Protein AF-A0A662RE14-F1 (afdb_monomer)

Solvent-accessible surface area (backbone atoms only — not comparable to full-atom values): 8394 Å² total; per-residue (Å²): 130,83,80,73,70,80,87,64,88,60,50,64,97,40,40,57,70,60,56,61,56,49,54,51,44,51,52,52,40,53,51,32,53,50,50,44,54,48,50,54,50,34,44,76,69,63,76,47,55,70,70,59,44,54,54,51,47,53,50,38,51,52,54,38,48,55,43,47,68,58,44,51,61,52,52,52,51,49,50,52,48,49,56,51,45,52,54,50,38,54,50,40,54,51,53,38,51,53,48,50,51,52,49,50,51,53,49,49,39,40,74,71,66,74,44,58,70,70,60,51,57,52,53,49,52,54,45,56,50,52,46,52,50,38,51,52,55,38,51,51,42,53,56,31,44,60,75,48,62,87,66,129

Mean predicted aligned error: 6.51 Å

Secondary structure (DSSP, 8-state):
-----S-S--EETTEETTHHHHHHHHHHHHHHHHHHHHHHHHHHTTSS-HHHHHHHHHHHHHHHHHHHHHHHHHHHHHHHHHHHHHHHHHHHHHHHHHHHHHHHHHHHHHHTT-S-HHHHHHHHHHHHHHHHHHHHHHHHHHHHHHTTTT--

Foldseek 3Di:
DPPPPPPPDPDDLLEGPCLVVLVVLVVQLVVLVVQLVVLVVCVVVVVDDPVVSVVSNVVSVVSNVVSVVVNVVVLVVLVVLLVVLVVLLVVLVVVLVVLVVVLVVLVVCVVVVVDDPVVSVVSNVVSVVSNVVSVVSNVSSVSNNVSSVVRD

pLDDT: mean 89.89, std 14.33, range [31.91, 97.69]

Sequence (152 aa):
MKKVSRVATETFAGKPVFIDEIKELESQRRVQESYLSKVEGSMAKGEIKEEIYNDLKRKYQSELQSVNDRLEPLYNEARALKTTLQREIERFEAERSATSASLEELTDLHSKALMPDADYKNQKRELDAKLRDFEKAIEKRKKTLEYLSFIQ

Nearest PDB structures (foldseek):
  3g6b-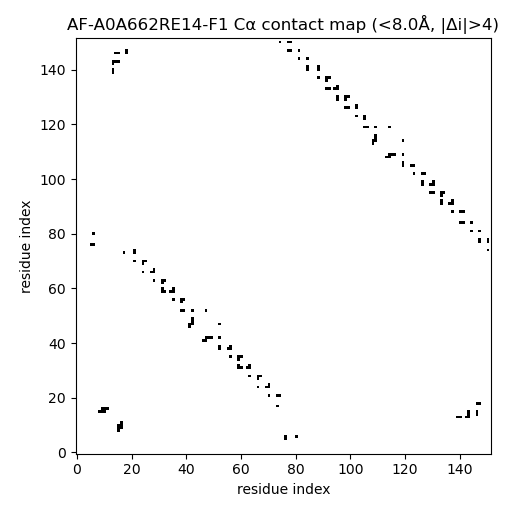assembly1_B  TM=4.715E-01  e=7.204E+00  Thermotoga maritima
  3g67-assembly1_B  TM=3.714E-01  e=5.802E+00  Thermotoga maritima
  3ja6-assembly1_I  TM=2.806E-01  e=8.028E+00  Escherichia coli

Structure (mmCIF, N/CA/C/O backbone):
data_AF-A0A662RE14-F1
#
_entry.id   AF-A0A662RE14-F1
#
loop_
_atom_site.group_PDB
_atom_site.id
_atom_site.type_symbol
_atom_site.label_atom_id
_atom_site.label_alt_id
_atom_site.label_comp_id
_atom_site.label_asym_id
_atom_site.label_entity_id
_atom_site.label_seq_id
_atom_site.pdbx_PDB_ins_code
_atom_site.Cartn_x
_atom_site.Cartn_y
_atom_site.Cartn_z
_atom_site.occupancy
_atom_site.B_iso_or_equiv
_atom_site.auth_seq_id
_atom_site.auth_comp_id
_atom_site.auth_asym_id
_atom_site.auth_atom_id
_atom_site.pdbx_PDB_model_num
ATOM 1 N N . MET A 1 1 ? -26.024 -2.944 -11.983 1.00 36.75 1 MET A N 1
ATOM 2 C CA . MET A 1 1 ? -24.893 -2.015 -11.766 1.00 36.75 1 MET A CA 1
ATOM 3 C C . MET A 1 1 ? -23.731 -2.814 -11.199 1.00 36.75 1 MET A C 1
ATOM 5 O O . MET A 1 1 ? -23.825 -3.281 -10.071 1.00 36.75 1 MET A O 1
ATOM 9 N N . LYS A 1 2 ? -22.685 -3.076 -11.994 1.00 31.91 2 LYS A N 1
ATOM 10 C CA . LYS A 1 2 ? -21.458 -3.700 -11.479 1.00 31.91 2 LYS A CA 1
ATOM 11 C C . LYS A 1 2 ? -20.825 -2.698 -10.513 1.00 31.91 2 LYS A C 1
ATOM 13 O O . LYS A 1 2 ? -20.504 -1.595 -10.942 1.00 31.91 2 LYS A O 1
ATOM 18 N N . LYS A 1 3 ? -20.690 -3.055 -9.230 1.00 32.34 3 LYS A N 1
ATOM 19 C CA . LYS A 1 3 ? -19.816 -2.331 -8.299 1.00 32.34 3 LYS A CA 1
ATOM 20 C C . LYS A 1 3 ? -18.421 -2.383 -8.912 1.00 32.34 3 LYS A C 1
ATOM 22 O O . LYS A 1 3 ? -17.774 -3.425 -8.878 1.00 32.34 3 LYS A O 1
ATOM 27 N N . VAL A 1 4 ? -18.018 -1.295 -9.559 1.00 37.75 4 VAL A N 1
ATOM 28 C CA . VAL A 1 4 ? -16.627 -1.086 -9.938 1.00 37.75 4 VAL A CA 1
ATOM 29 C C . VAL A 1 4 ? -15.880 -1.111 -8.616 1.00 37.75 4 VAL A C 1
ATOM 31 O O . VAL A 1 4 ? -16.152 -0.303 -7.728 1.00 37.75 4 VAL A O 1
ATOM 34 N N . SER A 1 5 ? -15.063 -2.145 -8.433 1.00 39.25 5 SER A N 1
ATOM 35 C CA . SER A 1 5 ? -14.149 -2.227 -7.305 1.00 39.25 5 SER A CA 1
ATOM 36 C C . SER A 1 5 ? -13.395 -0.893 -7.259 1.00 39.25 5 SER A C 1
ATOM 38 O O . SER A 1 5 ? -12.913 -0.424 -8.290 1.00 39.25 5 SER A O 1
ATOM 40 N N . ARG A 1 6 ? -13.336 -0.256 -6.085 1.00 43.94 6 ARG A N 1
ATOM 41 C CA . ARG A 1 6 ? -12.578 0.982 -5.831 1.00 43.94 6 ARG A CA 1
ATOM 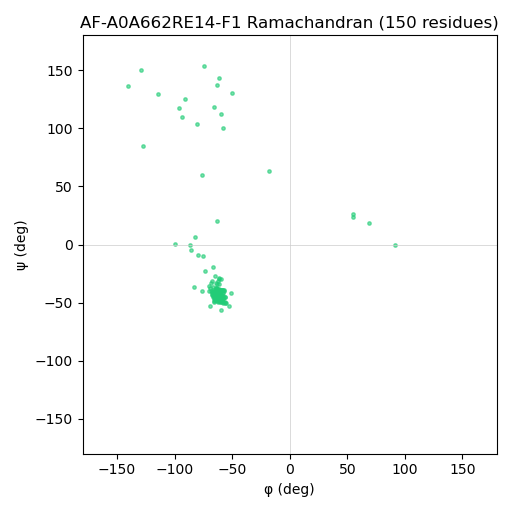42 C C . ARG A 1 6 ? -11.061 0.806 -6.023 1.00 43.94 6 ARG A C 1
ATOM 44 O O . ARG A 1 6 ? -10.284 1.625 -5.561 1.00 43.94 6 ARG A O 1
ATOM 51 N N . VAL A 1 7 ? -10.602 -0.207 -6.759 1.00 45.31 7 VAL A N 1
ATOM 52 C CA . VAL A 1 7 ? -9.222 -0.306 -7.243 1.00 45.31 7 VAL A CA 1
ATOM 53 C C . VAL A 1 7 ? -9.051 0.659 -8.426 1.00 45.31 7 VAL A C 1
ATOM 55 O O . VAL A 1 7 ? -8.762 0.287 -9.557 1.00 45.31 7 VAL A O 1
ATOM 58 N N . ALA A 1 8 ? -9.286 1.937 -8.147 1.00 43.44 8 ALA A N 1
ATOM 59 C CA . ALA A 1 8 ? -8.869 3.078 -8.933 1.00 43.44 8 ALA A CA 1
ATOM 60 C C . ALA A 1 8 ? -8.150 4.001 -7.948 1.00 43.44 8 ALA A C 1
ATOM 62 O O . ALA A 1 8 ? -8.741 4.861 -7.310 1.00 43.44 8 ALA A O 1
ATOM 63 N N . THR A 1 9 ? -6.869 3.679 -7.781 1.00 53.09 9 THR A N 1
ATOM 64 C CA . THR A 1 9 ? -5.718 4.436 -7.269 1.00 53.09 9 THR A CA 1
ATOM 65 C C . THR A 1 9 ? -5.841 5.968 -7.225 1.00 53.09 9 THR A C 1
ATOM 67 O O . THR A 1 9 ? -5.052 6.679 -7.849 1.00 53.09 9 THR A O 1
ATOM 70 N N . GLU A 1 10 ? -6.767 6.520 -6.451 1.00 54.44 10 GLU A N 1
ATOM 71 C CA . GLU A 1 10 ? -6.693 7.918 -6.045 1.00 54.44 10 GLU A CA 1
ATOM 72 C C . GLU A 1 10 ? -5.707 8.003 -4.878 1.00 54.44 10 GLU A C 1
ATOM 74 O O . GLU A 1 10 ? -5.961 7.572 -3.753 1.00 54.44 10 GLU A O 1
ATOM 79 N N . THR A 1 11 ? -4.506 8.486 -5.192 1.00 60.59 11 THR A N 1
ATOM 80 C CA . THR A 1 11 ? -3.481 8.807 -4.200 1.00 60.59 11 THR A CA 1
ATOM 81 C C . THR A 1 11 ? -3.249 10.309 -4.229 1.00 60.59 11 THR A C 1
ATOM 83 O O . THR A 1 11 ? -2.998 10.875 -5.294 1.00 60.59 11 THR A O 1
ATOM 86 N N . PHE A 1 12 ? -3.292 10.966 -3.072 1.00 63.66 12 PHE A N 1
ATOM 87 C CA . PHE A 1 12 ? -2.847 12.353 -2.949 1.00 63.66 12 PHE A CA 1
ATOM 88 C C . PHE A 1 12 ? -1.401 12.348 -2.454 1.00 63.66 12 PHE A C 1
ATOM 90 O O . PHE A 1 12 ? -1.106 11.811 -1.388 1.00 63.66 12 PHE A O 1
ATOM 97 N N . ALA A 1 13 ? -0.472 12.867 -3.262 1.00 70.12 13 ALA A N 1
ATOM 98 C CA . ALA A 1 13 ? 0.970 12.841 -2.978 1.00 70.12 13 ALA A CA 1
ATOM 99 C C . ALA A 1 13 ? 1.569 11.435 -2.696 1.00 70.12 13 ALA A C 1
ATOM 101 O O . ALA A 1 13 ? 2.621 11.321 -2.059 1.00 70.12 13 ALA A O 1
ATOM 102 N N . GLY A 1 14 ? 0.924 10.369 -3.192 1.00 75.25 14 GLY A N 1
ATOM 103 C CA . GLY A 1 14 ? 1.316 8.971 -2.953 1.00 75.25 14 GLY A CA 1
ATOM 104 C C . GLY A 1 14 ? 0.649 8.316 -1.739 1.00 75.25 14 GLY A C 1
ATOM 105 O O . GLY A 1 14 ? 0.881 7.144 -1.485 1.00 75.25 14 GLY A O 1
ATOM 106 N N . LYS A 1 15 ? -0.208 9.030 -1.003 1.00 84.88 15 LYS A N 1
ATOM 107 C CA . LYS A 1 15 ? -0.992 8.469 0.100 1.00 84.88 15 LYS A CA 1
ATOM 108 C C . LYS A 1 15 ? -2.349 7.959 -0.405 1.00 84.88 15 LYS A C 1
ATOM 110 O O . LYS A 1 15 ? -3.076 8.756 -1.003 1.00 84.88 15 LYS A O 1
ATOM 115 N N . PRO A 1 16 ? -2.722 6.688 -0.164 1.00 87.25 16 PRO A N 1
ATOM 116 C CA . PRO A 1 16 ? -4.067 6.198 -0.470 1.00 87.25 16 PRO A CA 1
ATOM 117 C C . PRO A 1 16 ? -5.141 6.925 0.355 1.00 87.25 16 PRO A C 1
ATOM 119 O O . PRO A 1 16 ? -4.964 7.148 1.554 1.00 87.25 16 PRO A O 1
ATOM 122 N N . VAL A 1 17 ? -6.262 7.283 -0.278 1.00 85.25 17 VAL A N 1
ATOM 123 C CA . VAL A 1 17 ? -7.336 8.099 0.333 1.00 85.25 17 VAL A CA 1
ATOM 124 C C . VAL A 1 17 ? -7.966 7.482 1.586 1.00 85.25 17 VAL A C 1
ATOM 126 O O . VAL A 1 17 ? -8.366 8.206 2.491 1.00 85.25 17 VAL A O 1
ATOM 129 N N . PHE A 1 18 ? -8.003 6.154 1.684 1.00 86.88 18 PHE A N 1
ATOM 130 C CA . PHE A 1 18 ? -8.606 5.442 2.812 1.00 86.88 18 PHE A CA 1
ATOM 131 C C . PHE A 1 18 ? -7.712 5.373 4.062 1.00 86.88 18 PHE A C 1
ATOM 133 O O . PHE A 1 18 ? -8.171 4.941 5.115 1.00 86.88 18 PHE A O 1
ATOM 140 N N . ILE A 1 19 ? -6.436 5.777 3.989 1.00 89.88 19 ILE A N 1
ATOM 141 C CA . ILE A 1 19 ? -5.503 5.637 5.123 1.00 89.88 19 ILE A CA 1
ATOM 142 C C . ILE A 1 19 ? -5.952 6.447 6.340 1.00 89.88 19 ILE A C 1
ATOM 144 O O . ILE A 1 19 ? -5.822 5.974 7.467 1.00 89.88 19 ILE A O 1
ATOM 148 N N . ASP A 1 20 ? -6.467 7.658 6.129 1.00 89.56 20 ASP A N 1
ATOM 149 C CA . ASP A 1 20 ? -6.954 8.482 7.241 1.00 89.56 20 ASP A CA 1
ATOM 150 C C . ASP A 1 20 ? -8.229 7.910 7.850 1.00 89.56 20 ASP A C 1
ATOM 152 O O . ASP A 1 20 ? -8.377 7.923 9.070 1.00 89.56 20 ASP A O 1
ATOM 156 N N . GLU A 1 21 ? -9.101 7.330 7.023 1.00 92.94 21 GLU A N 1
ATOM 157 C CA . GLU A 1 21 ? -10.297 6.643 7.506 1.00 92.94 21 GLU A CA 1
ATOM 158 C C . GLU A 1 21 ? -9.930 5.425 8.364 1.00 92.94 21 GLU A C 1
ATOM 160 O O . GLU A 1 21 ? -10.478 5.266 9.453 1.00 92.94 21 GLU A O 1
ATOM 165 N N . ILE A 1 22 ? -8.953 4.612 7.939 1.00 93.62 22 ILE A N 1
ATOM 166 C CA . ILE A 1 22 ? -8.462 3.487 8.749 1.00 93.62 22 ILE A CA 1
ATOM 167 C C . ILE A 1 22 ? -7.919 3.985 10.094 1.00 93.62 22 ILE A C 1
ATOM 169 O O . ILE A 1 22 ? -8.276 3.436 11.133 1.00 93.62 22 ILE A O 1
ATOM 173 N N . LYS A 1 23 ? -7.091 5.038 10.103 1.00 92.19 23 LYS A N 1
ATOM 174 C CA . LYS A 1 23 ? -6.514 5.587 11.345 1.00 92.19 23 LYS A CA 1
ATOM 175 C C . LYS A 1 23 ? -7.578 6.091 12.314 1.00 92.19 23 LYS A C 1
ATOM 177 O O . LYS A 1 23 ? -7.471 5.850 13.518 1.00 92.19 23 LYS A O 1
ATOM 182 N N . GLU A 1 24 ? -8.584 6.785 11.796 1.00 95.19 24 GLU A N 1
ATOM 183 C CA . GLU A 1 24 ? -9.700 7.288 12.592 1.00 95.19 24 GLU A CA 1
ATOM 184 C C . GLU A 1 24 ? -10.517 6.131 13.178 1.00 95.19 24 GLU A C 1
ATOM 186 O O . GLU A 1 24 ? -10.759 6.081 14.384 1.00 95.19 24 GLU A O 1
ATOM 191 N N . LEU A 1 25 ? -10.864 5.140 12.357 1.00 96.06 25 LEU A N 1
ATOM 192 C CA . LEU A 1 25 ? -11.602 3.964 12.810 1.00 96.06 25 LEU A CA 1
ATOM 193 C C . LEU A 1 25 ? -10.809 3.118 13.814 1.00 96.06 25 LEU A C 1
ATOM 195 O O . LEU A 1 25 ? -11.383 2.642 14.788 1.00 96.06 25 LEU A O 1
ATOM 199 N N . GLU A 1 26 ? -9.493 2.967 13.653 1.00 95.00 26 GLU A N 1
ATOM 200 C CA . GLU A 1 26 ? -8.640 2.317 14.656 1.00 95.00 26 GLU A CA 1
ATOM 201 C C . GLU A 1 26 ? -8.605 3.089 15.981 1.00 95.00 26 GLU A C 1
ATOM 203 O O . GLU A 1 26 ? -8.567 2.482 17.053 1.00 95.00 26 GLU A O 1
ATOM 208 N N . SER A 1 27 ? -8.616 4.425 15.928 1.00 95.56 27 SER A N 1
ATOM 209 C CA . SER A 1 27 ? -8.730 5.266 17.123 1.00 95.56 27 SER A CA 1
ATOM 210 C C . SER A 1 27 ? -10.054 5.007 17.843 1.00 95.56 27 SER A C 1
ATOM 212 O O . SER A 1 27 ? -10.061 4.713 19.039 1.00 95.56 27 SER A O 1
ATOM 214 N N . GLN A 1 28 ? -11.162 5.010 17.098 1.00 95.69 28 GLN A N 1
ATOM 215 C CA . GLN A 1 28 ? -12.489 4.695 17.626 1.00 95.69 28 GLN A CA 1
ATOM 216 C C . GLN A 1 28 ? -12.540 3.277 18.206 1.00 95.69 28 GLN A C 1
ATOM 218 O O . GLN A 1 28 ? -13.043 3.094 19.313 1.00 95.69 28 GLN A O 1
ATOM 223 N N . ARG A 1 29 ? -11.951 2.286 17.521 1.00 96.44 29 ARG A N 1
ATOM 224 C CA . ARG A 1 29 ? -11.863 0.898 17.997 1.00 96.44 29 ARG A CA 1
ATOM 225 C C . ARG A 1 29 ? -11.182 0.818 19.363 1.00 96.44 29 ARG A C 1
ATOM 227 O O . ARG A 1 29 ? -11.754 0.254 20.290 1.00 96.44 29 ARG A O 1
ATOM 234 N N . ARG A 1 30 ? -10.014 1.457 19.516 1.00 96.31 30 ARG A N 1
ATOM 235 C CA . ARG A 1 30 ? -9.264 1.504 20.787 1.00 96.31 30 ARG A CA 1
ATOM 236 C C . ARG A 1 30 ? -10.060 2.154 21.917 1.00 96.31 30 ARG A C 1
ATOM 238 O O . ARG A 1 30 ? -9.995 1.705 23.061 1.00 96.31 30 ARG A O 1
ATOM 245 N N . VAL A 1 31 ? -10.813 3.212 21.615 1.00 95.81 31 VAL A N 1
ATOM 246 C CA . VAL A 1 31 ? -11.691 3.864 22.598 1.00 95.81 31 VAL A CA 1
ATOM 247 C C . VAL A 1 31 ? -12.793 2.905 23.056 1.00 95.81 31 VAL A C 1
ATOM 249 O O . VAL A 1 31 ? -13.007 2.765 24.260 1.00 95.81 31 VAL A O 1
ATOM 252 N N . GLN A 1 32 ? -13.436 2.193 22.127 1.00 94.00 32 GLN A N 1
ATOM 253 C CA . GLN A 1 32 ? -14.492 1.228 22.451 1.00 94.00 32 GLN A CA 1
ATOM 254 C C . GLN A 1 32 ? -13.971 0.020 23.240 1.00 94.00 32 GLN A C 1
ATOM 256 O O . GLN A 1 32 ? -14.574 -0.375 24.238 1.00 94.00 32 GLN A O 1
ATOM 261 N N . GLU A 1 33 ? -12.807 -0.515 22.867 1.00 95.81 33 GLU A N 1
ATOM 262 C CA . GLU A 1 33 ? -12.100 -1.554 23.631 1.00 95.81 33 GLU A CA 1
ATOM 263 C C . GLU A 1 33 ? -11.797 -1.082 25.066 1.00 95.81 33 GLU A C 1
ATOM 265 O O . GLU A 1 33 ? -12.016 -1.816 26.033 1.00 95.81 33 GLU A O 1
ATOM 270 N N . SER A 1 34 ? -11.364 0.175 25.232 1.00 97.19 34 SER A N 1
ATOM 271 C CA . SER A 1 34 ? -11.125 0.766 26.554 1.00 97.19 34 SER A CA 1
ATOM 272 C C . SER A 1 34 ? -12.406 0.882 27.384 1.00 97.19 34 SER A C 1
ATOM 274 O O . SER A 1 34 ? -12.382 0.597 28.583 1.00 97.19 34 SER A O 1
ATOM 276 N N . TYR A 1 35 ? -13.529 1.282 26.780 1.00 95.81 35 TYR A N 1
ATOM 277 C CA . TYR A 1 35 ? -14.810 1.351 27.485 1.00 95.81 35 TYR A CA 1
ATOM 278 C C . TYR A 1 35 ? -15.316 -0.023 27.912 1.00 95.81 35 TYR A C 1
ATOM 280 O O . TYR A 1 35 ? -15.740 -0.163 29.060 1.00 95.81 35 TYR A O 1
ATOM 288 N N . LEU A 1 36 ? -15.201 -1.041 27.056 1.00 95.88 36 LEU A N 1
ATOM 289 C CA . LEU A 1 36 ? -15.527 -2.421 27.422 1.00 95.88 36 LEU A CA 1
ATOM 290 C C . LEU A 1 36 ? -14.703 -2.894 28.618 1.00 95.88 36 LEU A C 1
ATOM 292 O O . LEU A 1 36 ? -15.272 -3.343 29.611 1.00 95.88 36 LEU A O 1
ATOM 296 N N . SER A 1 37 ? -13.384 -2.692 28.572 1.00 96.81 37 SER A N 1
ATOM 297 C CA . SER A 1 37 ? -12.489 -3.065 29.670 1.00 96.81 37 SER A CA 1
ATOM 298 C C . SER A 1 37 ? -12.841 -2.349 30.982 1.00 96.81 37 SER A C 1
ATOM 300 O O . SER A 1 37 ? -12.835 -2.965 32.049 1.00 96.81 37 SER A O 1
ATOM 302 N N . LYS A 1 38 ? -13.214 -1.062 30.927 1.00 96.75 38 LYS A N 1
ATOM 303 C CA . LYS A 1 38 ? -13.664 -0.311 32.113 1.00 96.75 38 LYS A CA 1
ATOM 304 C C . LYS A 1 38 ? -14.972 -0.856 32.680 1.00 96.75 38 LYS A C 1
ATOM 306 O O . LYS A 1 38 ? -15.073 -1.008 33.892 1.00 96.75 38 LYS A O 1
ATOM 311 N N . VAL A 1 39 ? -15.949 -1.170 31.829 1.00 96.44 39 VAL A N 1
ATOM 312 C CA . VAL A 1 39 ? -17.238 -1.744 32.253 1.00 96.44 39 VAL A CA 1
ATOM 313 C C . VAL A 1 39 ? -17.046 -3.112 32.903 1.00 96.44 39 VAL A C 1
ATOM 315 O O . VAL A 1 39 ? -17.619 -3.377 33.958 1.00 96.44 39 VAL A O 1
ATOM 318 N N . GLU A 1 40 ? -16.199 -3.960 32.321 1.00 95.25 40 GLU A N 1
ATOM 319 C C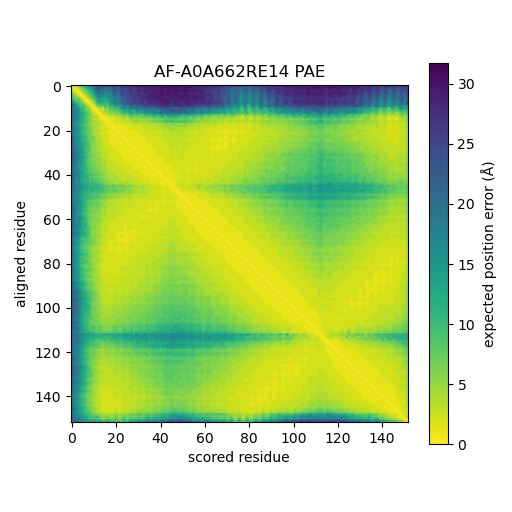A . GLU A 1 40 ? -15.825 -5.255 32.900 1.00 95.25 40 GLU A CA 1
ATOM 320 C C . GLU A 1 40 ? -15.116 -5.092 34.246 1.00 95.25 40 GLU A C 1
ATOM 322 O O . GLU A 1 40 ? -15.460 -5.776 35.210 1.00 95.25 40 GLU A O 1
ATOM 327 N N . GLY A 1 41 ? -14.192 -4.133 34.345 1.00 96.81 41 GLY A N 1
ATOM 328 C CA . GLY A 1 41 ? -13.510 -3.799 35.592 1.00 96.81 41 GLY A CA 1
ATOM 329 C C . GLY A 1 41 ? -14.460 -3.304 36.686 1.00 96.81 41 GLY A C 1
ATOM 330 O O . GLY A 1 41 ? -14.363 -3.758 37.824 1.00 96.81 41 GLY A O 1
ATOM 331 N N . SER A 1 42 ? -15.398 -2.411 36.363 1.00 96.12 42 SER A N 1
ATOM 332 C CA . SER A 1 42 ? -16.380 -1.904 37.329 1.00 96.12 42 SER A CA 1
ATOM 333 C C . SER A 1 42 ? -17.356 -2.985 37.793 1.00 96.12 42 SER A C 1
ATOM 335 O O . SER A 1 42 ? -17.689 -3.027 38.977 1.00 96.12 42 SER A O 1
ATOM 337 N N . MET A 1 43 ? -17.769 -3.904 36.913 1.00 96.31 43 MET A N 1
ATOM 338 C CA . MET A 1 43 ? -18.580 -5.061 37.312 1.00 96.31 43 MET A CA 1
ATOM 339 C C . MET A 1 43 ? -17.798 -5.995 38.242 1.00 96.31 43 MET A C 1
ATOM 341 O O . MET A 1 43 ? -18.306 -6.383 39.291 1.00 96.31 43 MET A O 1
ATOM 345 N N . ALA A 1 44 ? -16.538 -6.300 37.914 1.00 95.69 44 ALA A N 1
ATOM 346 C CA . ALA A 1 44 ? -15.680 -7.147 38.745 1.00 95.69 44 ALA A CA 1
ATOM 347 C C . ALA A 1 44 ? -15.436 -6.561 40.149 1.00 95.69 44 ALA A C 1
ATOM 349 O O . ALA A 1 44 ? -15.263 -7.306 41.111 1.00 95.69 44 ALA A O 1
ATOM 350 N N . LYS A 1 45 ? -15.445 -5.229 40.276 1.00 97.25 45 LYS A N 1
ATOM 351 C CA . LYS A 1 45 ? -15.329 -4.513 41.556 1.00 97.25 45 LYS A CA 1
ATOM 352 C C . LYS A 1 45 ? -16.662 -4.314 42.287 1.00 97.25 45 LYS A C 1
ATOM 354 O O . LYS A 1 45 ? -16.658 -3.785 43.394 1.00 97.25 45 LYS A O 1
ATOM 359 N N . GLY A 1 46 ? -17.791 -4.694 41.684 1.00 95.50 46 GLY A N 1
ATOM 360 C CA . GLY A 1 46 ? -19.128 -4.448 42.235 1.00 95.50 46 GLY A CA 1
ATOM 361 C C . GLY A 1 46 ? -19.546 -2.971 42.241 1.00 95.50 46 GLY A C 1
ATOM 362 O O . GLY A 1 46 ? -20.462 -2.600 42.969 1.00 95.50 46 GLY A O 1
ATOM 363 N N . GLU A 1 47 ? -18.887 -2.120 41.448 1.00 96.38 47 GLU A N 1
ATOM 364 C CA . GLU A 1 47 ? -19.184 -0.681 41.341 1.00 96.38 47 GLU A CA 1
ATOM 365 C C . GLU A 1 47 ? -20.479 -0.413 40.557 1.00 96.38 47 GLU A C 1
ATOM 367 O O . GLU A 1 47 ? -21.101 0.638 40.707 1.00 96.38 47 GLU A O 1
ATOM 372 N N . ILE A 1 48 ? -20.890 -1.364 39.714 1.00 95.31 48 ILE A N 1
ATOM 373 C CA . ILE A 1 48 ? -22.108 -1.294 38.905 1.00 95.31 48 ILE A CA 1
ATOM 374 C C . ILE A 1 48 ? -22.946 -2.559 39.079 1.00 95.31 48 ILE A C 1
ATOM 376 O O . ILE A 1 48 ? -22.424 -3.644 39.328 1.00 95.31 48 ILE A O 1
ATOM 380 N N . LYS A 1 49 ? -24.266 -2.411 38.935 1.00 96.75 49 LYS A N 1
ATOM 381 C CA . LYS A 1 49 ? -25.209 -3.535 38.951 1.00 96.75 49 LYS A CA 1
ATOM 382 C C . LYS A 1 49 ? -25.134 -4.328 37.647 1.00 96.75 49 LYS A C 1
ATOM 384 O O . LYS A 1 49 ? -24.850 -3.761 36.593 1.00 96.75 49 LYS A O 1
ATOM 389 N N . GLU A 1 50 ? -25.493 -5.606 37.717 1.00 95.75 50 GLU A N 1
ATOM 390 C CA . GLU A 1 50 ? -25.471 -6.528 36.576 1.00 95.75 50 GLU A CA 1
ATOM 391 C C . GLU A 1 50 ? -26.326 -6.052 35.389 1.00 95.75 50 GLU A C 1
ATOM 393 O O . GLU A 1 50 ? -25.888 -6.137 34.245 1.00 95.75 50 GLU A O 1
ATOM 398 N N . GLU A 1 51 ? -27.510 -5.489 35.639 1.00 95.75 51 GLU A N 1
ATOM 399 C CA . GLU A 1 51 ? -28.372 -4.935 34.581 1.0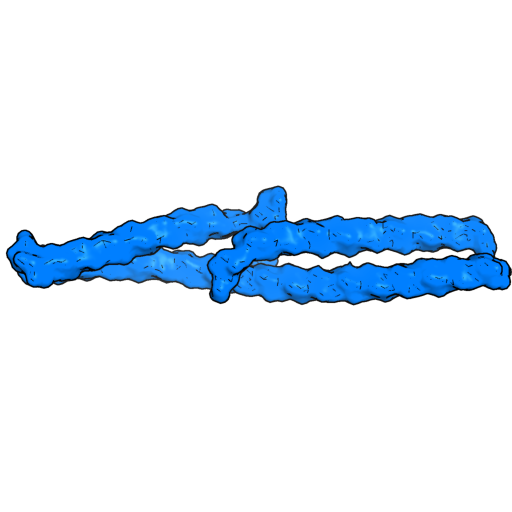0 95.75 51 GLU A CA 1
ATOM 400 C C . GLU A 1 51 ? -27.667 -3.810 33.807 1.00 95.75 51 GLU A C 1
ATOM 402 O O . GLU A 1 51 ? -27.583 -3.848 32.581 1.00 95.75 51 GLU A O 1
ATOM 407 N N . ILE A 1 52 ? -27.062 -2.859 34.531 1.00 95.50 52 ILE A N 1
ATOM 408 C CA . ILE A 1 52 ? -26.313 -1.736 33.947 1.00 95.50 52 ILE A CA 1
ATOM 409 C C . ILE A 1 52 ? -25.086 -2.252 33.187 1.00 95.50 52 ILE A C 1
ATOM 411 O O . ILE A 1 52 ? -24.785 -1.775 32.092 1.00 95.50 52 ILE A O 1
ATOM 415 N N . TYR A 1 53 ? -24.381 -3.236 33.751 1.00 96.56 53 TYR A N 1
ATOM 416 C CA . TYR A 1 53 ? -23.260 -3.897 33.089 1.00 96.56 53 TYR A CA 1
ATOM 417 C C . TYR A 1 53 ? -23.682 -4.515 31.753 1.00 96.56 53 TYR A C 1
ATOM 419 O O . TYR A 1 53 ? -23.038 -4.258 30.736 1.00 96.56 53 TYR A O 1
ATOM 427 N N . ASN A 1 54 ? -24.767 -5.291 31.738 1.00 97.00 54 ASN A N 1
ATOM 428 C CA . ASN A 1 54 ? -25.243 -5.983 30.545 1.00 97.00 54 ASN A CA 1
ATOM 429 C C . ASN A 1 54 ? -25.654 -5.004 29.437 1.00 97.00 54 ASN A C 1
ATOM 431 O O . ASN A 1 54 ? -25.306 -5.224 28.272 1.00 97.00 54 ASN A O 1
ATOM 435 N N . ASP A 1 55 ? -26.322 -3.906 29.792 1.00 97.31 55 ASP A N 1
ATOM 436 C CA . ASP A 1 55 ? -26.715 -2.863 28.840 1.00 97.31 55 ASP A CA 1
ATOM 437 C C . ASP A 1 55 ? -25.499 -2.138 28.248 1.00 97.31 55 ASP A C 1
ATOM 439 O O . ASP A 1 55 ? -25.374 -2.015 27.024 1.00 97.31 55 ASP A O 1
ATOM 443 N N . LEU A 1 56 ? -24.558 -1.702 29.095 1.00 96.62 56 LEU A N 1
ATOM 444 C CA . LEU A 1 56 ? -23.338 -1.021 28.649 1.00 96.62 56 LEU A CA 1
ATOM 445 C C . LEU A 1 56 ? -22.447 -1.939 27.813 1.00 96.62 56 LEU A C 1
ATOM 447 O O . LEU A 1 56 ? -21.945 -1.527 26.766 1.00 96.62 56 LEU A O 1
ATOM 451 N N . LYS A 1 57 ? -22.282 -3.195 28.237 1.00 96.81 57 LYS A N 1
ATOM 452 C CA . LYS A 1 57 ? -21.519 -4.198 27.496 1.00 96.81 57 LYS A CA 1
ATOM 453 C C . LYS A 1 57 ? -22.116 -4.410 26.112 1.00 96.81 57 LYS A C 1
ATOM 455 O O . LYS A 1 57 ? -21.385 -4.335 25.130 1.00 96.81 57 LYS A O 1
ATOM 460 N N . ARG A 1 58 ? -23.435 -4.609 26.015 1.00 97.06 58 ARG A N 1
ATOM 461 C CA . ARG A 1 58 ? -24.120 -4.789 24.728 1.00 97.06 58 ARG A CA 1
ATOM 462 C C . ARG A 1 58 ? -23.927 -3.577 23.820 1.00 97.06 58 ARG A C 1
ATOM 464 O O . ARG A 1 58 ? -23.634 -3.750 22.638 1.00 97.06 58 ARG A O 1
ATOM 471 N N . LYS A 1 59 ? -24.059 -2.364 24.365 1.00 96.25 59 LYS A N 1
ATOM 472 C CA . LYS A 1 59 ? -23.854 -1.121 23.616 1.00 96.25 59 LYS A CA 1
ATOM 473 C C . LYS A 1 59 ? -22.437 -1.035 23.050 1.00 96.25 59 LYS A C 1
ATOM 475 O O . LYS A 1 59 ? -22.283 -0.928 21.836 1.00 96.25 59 LYS A O 1
ATOM 480 N N . TYR A 1 60 ? -21.412 -1.132 23.896 1.00 95.75 60 TYR A N 1
ATOM 481 C CA . TYR A 1 60 ? -20.027 -0.992 23.443 1.00 95.75 60 TYR A CA 1
ATOM 482 C C . TYR A 1 60 ? -19.583 -2.153 22.543 1.00 95.75 60 TYR A C 1
ATOM 484 O O . TYR A 1 60 ? -18.828 -1.932 21.602 1.00 95.75 60 TYR A O 1
ATOM 492 N N . GLN A 1 61 ? -20.100 -3.372 22.745 1.00 96.50 61 GLN A N 1
ATOM 493 C CA . GLN A 1 61 ? -19.883 -4.486 21.813 1.00 96.50 61 GLN A CA 1
ATOM 494 C C . GLN A 1 61 ? -20.508 -4.212 20.441 1.00 96.50 61 GLN A C 1
ATOM 496 O O . GLN A 1 61 ? -19.873 -4.468 19.422 1.00 96.50 61 GLN A O 1
ATOM 501 N N . SER A 1 62 ? -21.725 -3.662 20.397 1.00 97.38 62 SER A N 1
ATOM 502 C CA . SER A 1 62 ? -22.381 -3.298 19.137 1.00 97.38 62 SER A CA 1
ATOM 503 C C . SER A 1 62 ? -21.650 -2.166 18.411 1.00 97.38 62 SER A C 1
ATOM 505 O O . SER A 1 62 ? -21.525 -2.203 17.188 1.00 97.38 62 SER A O 1
ATOM 507 N N . GLU A 1 63 ? -21.170 -1.157 19.141 1.00 96.25 63 GLU A N 1
ATOM 508 C CA . GLU A 1 63 ? -20.381 -0.058 18.574 1.00 96.25 63 GLU A CA 1
ATOM 509 C C . GLU A 1 63 ? -19.027 -0.562 18.055 1.00 96.25 63 GLU A C 1
ATOM 511 O O . GLU A 1 63 ? -18.639 -0.228 16.935 1.00 96.25 63 GLU A O 1
ATOM 516 N N . LEU A 1 64 ? -18.350 -1.431 18.813 1.00 96.56 64 LEU A N 1
ATOM 517 C CA . LEU A 1 64 ? -17.107 -2.074 18.394 1.00 96.56 64 LEU A CA 1
ATOM 518 C C . LEU A 1 64 ? -17.303 -2.922 17.131 1.00 96.56 64 LEU A C 1
ATOM 520 O O . LEU A 1 64 ? -16.496 -2.833 16.207 1.00 96.56 64 LEU A O 1
ATOM 524 N N . GLN A 1 65 ? -18.388 -3.699 17.059 1.00 96.94 65 GLN A N 1
ATOM 525 C CA . GLN A 1 65 ? -18.709 -4.490 15.871 1.00 96.94 65 GLN A CA 1
ATOM 526 C C . GLN A 1 65 ? -18.929 -3.595 14.649 1.00 96.94 65 GLN A C 1
ATOM 528 O O . GLN A 1 65 ? -18.355 -3.854 13.599 1.00 96.94 65 GLN A O 1
ATOM 533 N N . SER A 1 66 ? -19.676 -2.498 14.800 1.00 97.38 66 SER A N 1
ATOM 534 C CA . SER A 1 66 ? -19.895 -1.525 13.722 1.00 97.38 66 SER A CA 1
ATOM 535 C C . SER A 1 66 ? -18.586 -0.906 13.211 1.00 97.38 66 SER A C 1
ATOM 537 O O . SER A 1 66 ? -18.391 -0.752 12.004 1.00 97.38 66 SER A O 1
ATOM 539 N N . VAL A 1 67 ? -17.647 -0.588 14.110 1.00 97.31 67 VAL A N 1
ATOM 540 C CA . VAL A 1 67 ? -16.309 -0.107 13.725 1.00 97.31 67 VAL A CA 1
ATOM 541 C C . VAL A 1 67 ? -15.527 -1.193 12.981 1.00 97.31 67 VAL A C 1
ATOM 543 O O . VAL A 1 67 ? -14.932 -0.908 11.941 1.00 97.31 67 VAL A O 1
ATOM 546 N N . ASN A 1 68 ? -15.559 -2.439 13.459 1.00 96.31 68 ASN A N 1
ATOM 547 C CA . ASN A 1 68 ? -14.876 -3.563 12.815 1.00 96.31 68 ASN A CA 1
ATOM 548 C C . ASN A 1 68 ? -15.439 -3.868 11.420 1.00 96.31 68 ASN A C 1
ATOM 550 O O . ASN A 1 68 ? -14.665 -4.043 10.481 1.00 96.31 68 ASN A O 1
ATOM 554 N N . ASP A 1 69 ? -16.762 -3.835 11.255 1.00 97.12 69 ASP A N 1
ATOM 555 C CA . ASP A 1 69 ? -17.437 -4.046 9.968 1.00 97.12 69 ASP A CA 1
ATOM 556 C C . ASP A 1 69 ? -17.046 -2.983 8.928 1.00 97.12 69 ASP A C 1
ATOM 558 O O . ASP A 1 69 ? -17.041 -3.249 7.725 1.00 97.12 69 ASP A O 1
ATOM 562 N N . ARG A 1 70 ? -16.695 -1.772 9.382 1.00 96.25 70 ARG A N 1
ATOM 563 C CA . ARG A 1 70 ? -16.179 -0.690 8.529 1.00 96.25 70 ARG A CA 1
ATOM 564 C C . ARG A 1 70 ? -14.681 -0.815 8.253 1.00 96.25 70 ARG A C 1
ATOM 566 O O . ARG A 1 70 ? -14.253 -0.497 7.148 1.00 96.25 70 ARG A O 1
ATOM 573 N N . LEU A 1 71 ? -13.891 -1.273 9.224 1.00 95.06 71 LEU A N 1
ATOM 574 C CA . LEU A 1 71 ? -12.447 -1.483 9.071 1.00 95.06 71 LEU A CA 1
ATOM 575 C C . LEU A 1 71 ? -12.122 -2.627 8.108 1.00 95.06 71 LEU A C 1
ATOM 577 O O . LEU A 1 71 ? -11.229 -2.490 7.274 1.00 95.06 71 LEU A O 1
ATOM 581 N N . GLU A 1 72 ? -12.852 -3.736 8.198 1.00 94.69 72 GLU A N 1
ATOM 582 C CA . GLU A 1 72 ? -12.597 -4.952 7.423 1.00 94.69 72 GLU A CA 1
ATOM 583 C C . GLU A 1 72 ? -12.497 -4.717 5.899 1.00 94.69 72 GLU A C 1
ATOM 585 O O . GLU A 1 72 ? -11.484 -5.091 5.298 1.00 94.69 72 GLU A O 1
ATOM 590 N N . PRO A 1 73 ? -13.466 -4.063 5.223 1.00 93.31 73 PRO A N 1
ATOM 591 C CA . PRO A 1 73 ? -13.348 -3.795 3.791 1.00 93.31 73 PRO A CA 1
ATOM 592 C C . PRO A 1 73 ? -12.163 -2.880 3.450 1.00 93.31 73 PRO A C 1
ATOM 594 O O . PRO A 1 73 ? -11.537 -3.085 2.411 1.00 93.31 73 PRO A O 1
ATOM 597 N N . LEU A 1 74 ? -11.817 -1.919 4.315 1.00 92.62 74 LEU A N 1
ATOM 598 C CA . LEU A 1 74 ? -10.688 -1.009 4.093 1.00 92.62 74 LEU A CA 1
ATOM 599 C C . LEU A 1 74 ? -9.344 -1.732 4.223 1.00 92.62 74 LEU A C 1
ATOM 601 O O . LEU A 1 74 ? -8.449 -1.517 3.407 1.00 92.62 74 LEU A O 1
ATOM 605 N N . TYR A 1 75 ? -9.199 -2.638 5.194 1.00 93.50 75 TYR A N 1
ATOM 606 C CA . TYR A 1 75 ? -8.010 -3.486 5.288 1.00 93.50 75 TYR A CA 1
ATOM 607 C C . TYR A 1 75 ? -7.882 -4.418 4.084 1.00 93.50 75 TYR A C 1
ATOM 609 O O . TYR A 1 75 ? -6.781 -4.596 3.564 1.00 93.50 75 TYR A O 1
ATOM 617 N N . ASN A 1 76 ? -8.990 -4.977 3.597 1.00 91.25 76 ASN A N 1
ATOM 618 C CA . ASN A 1 76 ? -8.975 -5.813 2.399 1.00 91.25 76 ASN A CA 1
ATOM 619 C C . ASN A 1 76 ? -8.576 -5.019 1.147 1.00 91.25 76 ASN A C 1
ATOM 621 O O . ASN A 1 76 ? -7.749 -5.488 0.362 1.00 91.25 76 ASN A O 1
ATOM 625 N N . GLU A 1 77 ? -9.084 -3.795 0.992 1.00 90.00 77 GLU A N 1
ATOM 626 C CA . GLU A 1 77 ? -8.669 -2.877 -0.074 1.00 90.00 77 GLU A CA 1
ATOM 627 C C . GLU A 1 77 ? -7.174 -2.545 0.021 1.00 90.00 77 GLU A C 1
ATOM 629 O O . GLU A 1 77 ? -6.441 -2.616 -0.968 1.00 90.00 77 GLU A O 1
ATOM 634 N N . ALA A 1 78 ? -6.688 -2.274 1.228 1.00 90.88 78 ALA A N 1
ATOM 635 C CA . ALA A 1 78 ? -5.295 -1.952 1.461 1.00 90.88 78 ALA A CA 1
ATOM 636 C C . ALA A 1 78 ? -4.339 -3.127 1.204 1.00 90.88 78 ALA A C 1
ATOM 638 O O . ALA A 1 78 ? -3.281 -2.934 0.600 1.00 90.88 78 ALA A O 1
ATOM 639 N N . ARG A 1 79 ? -4.711 -4.351 1.603 1.00 91.12 79 ARG A N 1
ATOM 640 C CA . ARG A 1 79 ? -3.952 -5.574 1.290 1.00 91.12 79 ARG A CA 1
ATOM 641 C C . ARG A 1 79 ? -3.906 -5.822 -0.215 1.00 91.12 79 ARG A C 1
ATOM 643 O O . ARG A 1 79 ? -2.832 -6.075 -0.755 1.00 91.12 79 ARG A O 1
ATOM 650 N N . ALA A 1 80 ? -5.038 -5.679 -0.906 1.00 90.69 80 ALA A N 1
ATOM 651 C CA . ALA A 1 80 ? -5.097 -5.818 -2.359 1.00 90.69 80 ALA A CA 1
ATOM 652 C C . ALA A 1 80 ? -4.209 -4.781 -3.071 1.00 90.69 80 ALA A C 1
ATOM 654 O O . ALA A 1 80 ? -3.471 -5.120 -4.004 1.00 90.69 80 ALA A O 1
ATOM 655 N N . LEU A 1 81 ? -4.227 -3.529 -2.601 1.00 89.81 81 LEU A N 1
ATOM 656 C CA . LEU A 1 81 ? -3.362 -2.474 -3.120 1.00 89.81 81 LEU A CA 1
ATOM 657 C C . LEU A 1 81 ? -1.882 -2.785 -2.863 1.00 89.81 81 LEU A C 1
ATOM 659 O O . LEU A 1 81 ? -1.077 -2.677 -3.785 1.00 89.81 81 LEU A O 1
ATOM 663 N N . LYS A 1 82 ? -1.522 -3.233 -1.654 1.00 91.06 82 LYS A N 1
ATOM 664 C CA . LYS A 1 82 ? -0.153 -3.634 -1.290 1.00 91.06 82 LYS A CA 1
ATOM 665 C C . LYS A 1 82 ? 0.381 -4.714 -2.234 1.00 91.06 82 LYS A C 1
ATOM 667 O O . LYS A 1 82 ? 1.441 -4.526 -2.825 1.00 91.06 82 LYS A O 1
ATOM 672 N N . THR A 1 83 ? -0.383 -5.785 -2.454 1.00 91.00 83 THR A N 1
ATOM 673 C CA . THR A 1 83 ? -0.010 -6.855 -3.394 1.00 91.00 83 THR A CA 1
ATOM 674 C C . THR A 1 83 ? 0.133 -6.341 -4.826 1.00 91.00 83 THR A C 1
ATOM 676 O O . THR A 1 83 ? 1.062 -6.729 -5.533 1.00 91.00 83 THR A O 1
ATOM 679 N N . THR A 1 84 ? -0.763 -5.456 -5.264 1.00 91.31 84 THR A N 1
ATOM 680 C CA . THR A 1 84 ? -0.702 -4.872 -6.612 1.00 91.31 84 THR A CA 1
ATOM 681 C C . THR A 1 84 ? 0.566 -4.041 -6.792 1.00 91.31 84 THR A C 1
ATOM 683 O O . THR A 1 84 ? 1.301 -4.248 -7.752 1.00 91.31 84 THR A O 1
ATOM 686 N N . LEU A 1 85 ? 0.872 -3.156 -5.841 1.00 91.38 85 LEU A N 1
ATOM 687 C CA . LEU A 1 85 ? 2.060 -2.303 -5.884 1.00 91.38 85 LEU A CA 1
ATOM 688 C C . LEU A 1 85 ? 3.360 -3.113 -5.850 1.00 91.38 85 LEU A C 1
ATOM 690 O O . LEU A 1 85 ? 4.292 -2.773 -6.573 1.00 91.38 85 LEU A O 1
ATOM 694 N N . GLN A 1 86 ? 3.422 -4.186 -5.056 1.00 93.06 86 GLN A N 1
ATOM 695 C CA . GLN A 1 86 ? 4.580 -5.087 -5.023 1.00 93.06 86 GLN A CA 1
ATOM 696 C C . GLN A 1 86 ? 4.829 -5.726 -6.394 1.00 93.06 86 GLN A C 1
ATOM 698 O O . GLN A 1 86 ? 5.932 -5.616 -6.921 1.00 93.06 86 GLN A O 1
ATOM 703 N N . ARG A 1 87 ? 3.786 -6.281 -7.024 1.00 93.69 87 ARG A N 1
ATOM 704 C CA . ARG A 1 87 ? 3.886 -6.860 -8.376 1.00 93.69 87 ARG A CA 1
ATOM 705 C C . ARG A 1 87 ? 4.283 -5.829 -9.428 1.00 93.69 87 ARG A C 1
ATOM 707 O O . ARG A 1 87 ? 5.042 -6.133 -10.341 1.00 93.69 87 ARG A O 1
ATOM 714 N N . GLU A 1 88 ? 3.759 -4.608 -9.332 1.00 92.81 88 GLU A N 1
ATOM 715 C CA . GLU A 1 88 ? 4.139 -3.534 -10.252 1.00 92.81 88 GLU A CA 1
ATOM 716 C C . GLU A 1 88 ? 5.602 -3.122 -10.086 1.00 92.81 88 GLU A C 1
ATOM 718 O O . GLU A 1 88 ? 6.270 -2.887 -11.089 1.00 92.81 88 GLU A O 1
ATOM 723 N N . ILE A 1 89 ? 6.104 -3.044 -8.850 1.00 94.81 89 ILE A N 1
ATOM 724 C CA . ILE A 1 89 ? 7.519 -2.763 -8.581 1.00 94.81 89 ILE A CA 1
ATOM 725 C C . ILE A 1 89 ? 8.396 -3.866 -9.167 1.00 94.81 89 ILE A C 1
ATOM 727 O O . ILE A 1 89 ? 9.312 -3.542 -9.912 1.00 94.81 89 ILE A O 1
ATOM 731 N N . GLU A 1 90 ? 8.085 -5.137 -8.906 1.00 96.12 90 GLU A N 1
ATOM 732 C CA . GLU A 1 90 ? 8.825 -6.277 -9.465 1.00 96.12 90 GLU A CA 1
ATOM 733 C C . GLU A 1 90 ? 8.855 -6.228 -10.998 1.00 96.12 90 GLU A C 1
ATOM 735 O O . GLU A 1 90 ? 9.914 -6.373 -11.611 1.00 96.12 90 GLU A O 1
ATOM 740 N N . ARG A 1 91 ? 7.705 -5.948 -11.629 1.00 96.88 91 ARG A N 1
ATOM 741 C CA . ARG A 1 91 ? 7.617 -5.793 -13.086 1.00 96.88 91 ARG A CA 1
ATOM 742 C C . ARG A 1 91 ? 8.500 -4.650 -13.586 1.00 96.88 91 ARG A C 1
ATOM 744 O O . ARG A 1 91 ? 9.263 -4.851 -14.525 1.00 96.88 91 ARG A O 1
ATOM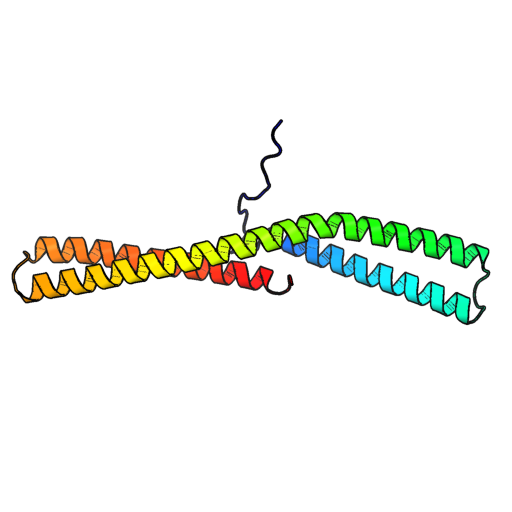 751 N N . PHE A 1 92 ? 8.417 -3.465 -12.982 1.00 95.31 92 PHE A N 1
ATOM 752 C CA . PHE A 1 92 ? 9.228 -2.324 -13.416 1.00 95.31 92 PHE A CA 1
ATOM 753 C C . PHE A 1 92 ? 10.716 -2.518 -13.140 1.00 95.31 92 PHE A C 1
ATOM 755 O O . PHE A 1 92 ? 11.536 -2.054 -13.925 1.00 95.31 92 PHE A O 1
ATOM 762 N N . GLU A 1 93 ? 11.091 -3.207 -12.063 1.00 97.31 93 GLU A N 1
ATOM 763 C CA . GLU A 1 93 ? 12.484 -3.560 -11.793 1.00 97.31 93 GLU A CA 1
ATOM 764 C C . GLU A 1 93 ? 13.020 -4.528 -12.862 1.00 97.31 93 GLU A C 1
ATOM 766 O O . GLU A 1 93 ? 14.130 -4.320 -13.360 1.00 97.31 93 GLU A O 1
ATOM 771 N N . ALA A 1 94 ? 12.215 -5.506 -13.295 1.00 97.69 94 ALA A N 1
ATOM 772 C CA . ALA A 1 94 ? 12.555 -6.395 -14.406 1.00 97.69 94 ALA A CA 1
ATOM 773 C C . ALA A 1 94 ? 12.669 -5.644 -15.747 1.00 97.69 94 ALA A C 1
ATOM 775 O O . ALA A 1 94 ? 13.668 -5.791 -16.453 1.00 97.69 94 ALA A O 1
ATOM 776 N N . GLU A 1 95 ? 11.694 -4.794 -16.083 1.00 97.12 95 GLU A N 1
ATOM 777 C CA . GLU A 1 95 ? 11.708 -3.971 -17.304 1.00 97.12 95 GLU A CA 1
ATOM 778 C C . GLU A 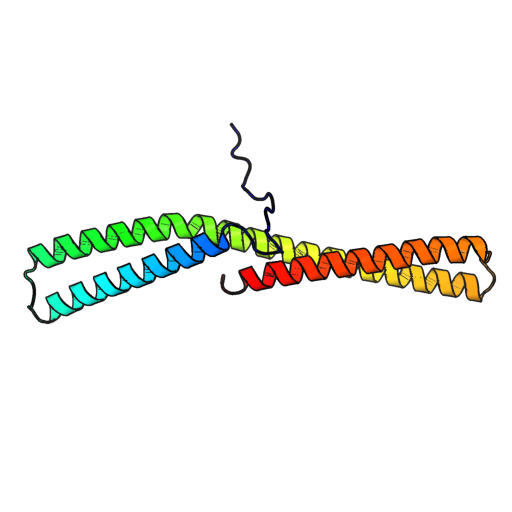1 95 ? 12.899 -3.000 -17.323 1.00 97.12 95 GLU A C 1
ATOM 780 O O . GLU A 1 95 ? 13.564 -2.842 -18.351 1.00 97.12 95 GLU A O 1
ATOM 785 N N . ARG A 1 96 ? 13.228 -2.396 -16.174 1.00 97.44 96 ARG A N 1
ATOM 786 C CA . ARG A 1 96 ? 14.417 -1.553 -16.007 1.00 97.44 96 ARG A CA 1
ATOM 787 C C . ARG A 1 96 ? 15.700 -2.348 -16.238 1.00 97.44 96 ARG A C 1
ATOM 789 O O . ARG A 1 96 ? 16.571 -1.871 -16.957 1.00 97.44 96 ARG A O 1
ATOM 796 N N . SER A 1 97 ? 15.811 -3.552 -15.675 1.00 97.44 97 SER A N 1
ATOM 797 C CA . SER A 1 97 ? 16.979 -4.420 -15.875 1.00 97.44 97 SER A CA 1
ATOM 798 C C . SER A 1 97 ? 17.153 -4.808 -17.345 1.00 97.44 97 SER A C 1
ATOM 800 O O . SER A 1 97 ? 18.259 -4.718 -17.869 1.00 97.44 97 SER A O 1
ATOM 802 N N . ALA A 1 98 ? 16.067 -5.182 -18.028 1.00 97.69 98 ALA A N 1
ATOM 803 C CA . ALA A 1 98 ? 16.097 -5.504 -19.454 1.00 97.69 98 ALA A CA 1
ATOM 804 C C . ALA A 1 98 ? 16.502 -4.287 -20.304 1.00 97.69 98 ALA A C 1
ATOM 806 O O . ALA A 1 98 ? 17.348 -4.397 -21.185 1.00 97.69 98 ALA A O 1
ATOM 807 N N . THR A 1 99 ? 15.963 -3.106 -19.986 1.00 96.94 99 THR A N 1
ATOM 808 C CA . THR A 1 99 ? 16.314 -1.845 -20.662 1.00 96.94 99 THR A CA 1
ATOM 809 C C . THR A 1 99 ? 17.786 -1.481 -20.447 1.00 96.94 99 THR A C 1
ATOM 811 O O . THR A 1 99 ? 18.440 -1.007 -21.373 1.00 96.94 99 THR A O 1
ATOM 814 N N . SER A 1 100 ? 18.324 -1.727 -19.247 1.00 96.69 100 SER A N 1
ATOM 815 C CA . SER A 1 100 ? 19.745 -1.518 -18.943 1.00 96.69 100 SER A CA 1
ATOM 816 C C . SER A 1 100 ? 20.636 -2.450 -19.762 1.00 96.69 100 SER A C 1
ATOM 818 O O . SER A 1 100 ? 21.610 -1.990 -20.347 1.00 96.69 100 SER A O 1
ATOM 820 N N . ALA A 1 101 ? 20.271 -3.731 -19.871 1.00 97.38 101 ALA A N 1
ATOM 821 C CA . ALA A 1 101 ? 20.992 -4.686 -20.711 1.00 97.38 101 ALA A CA 1
ATOM 822 C C . ALA A 1 101 ? 20.971 -4.268 -22.192 1.00 97.38 101 ALA A C 1
ATOM 824 O O . ALA A 1 101 ? 22.010 -4.252 -22.843 1.00 97.38 101 ALA A O 1
ATOM 825 N N . SER A 1 102 ? 19.821 -3.822 -22.712 1.00 96.88 102 SER A N 1
ATOM 826 C CA . SER A 1 102 ? 19.743 -3.286 -24.078 1.00 96.88 102 SER A CA 1
ATOM 827 C C . SER A 1 102 ? 20.610 -2.039 -24.281 1.00 96.88 102 SER A C 1
ATOM 829 O O . SER A 1 102 ? 21.152 -1.840 -25.365 1.00 96.88 102 SER A O 1
ATOM 831 N N . LEU A 1 103 ? 20.763 -1.189 -23.260 1.00 96.31 103 LEU A N 1
ATOM 832 C CA . LEU A 1 103 ? 21.651 -0.025 -23.324 1.00 96.31 103 LEU A CA 1
ATOM 833 C C . LEU A 1 103 ? 23.134 -0.435 -23.350 1.00 96.31 103 LEU A C 1
ATOM 835 O O . LEU A 1 103 ? 23.929 0.182 -24.063 1.00 96.31 103 LEU A O 1
ATOM 839 N N . GLU A 1 104 ? 23.507 -1.472 -22.603 1.00 95.88 104 GLU A N 1
ATOM 840 C CA . GLU A 1 104 ? 24.853 -2.054 -22.639 1.00 95.88 104 GLU A CA 1
ATOM 841 C C . GLU A 1 104 ? 25.156 -2.665 -24.013 1.00 95.88 104 GLU A C 1
ATOM 843 O O . GLU A 1 104 ? 26.180 -2.334 -24.610 1.00 95.88 104 GLU A O 1
ATOM 848 N N . GLU A 1 105 ? 24.237 -3.463 -24.566 1.00 95.88 105 GLU A N 1
ATOM 849 C CA . GLU A 1 105 ? 24.347 -4.025 -25.920 1.00 95.88 105 GLU A CA 1
ATOM 850 C C . GLU A 1 105 ? 24.467 -2.928 -26.986 1.00 95.88 105 GLU A C 1
ATOM 852 O O . GLU A 1 105 ? 25.331 -2.990 -27.860 1.00 95.88 105 GLU A O 1
ATOM 857 N N . LEU A 1 106 ? 23.643 -1.881 -26.889 1.00 95.06 106 LEU A N 1
ATOM 858 C CA . LEU A 1 106 ? 23.703 -0.719 -27.774 1.00 95.06 106 LEU A CA 1
ATOM 859 C C . LEU A 1 106 ? 25.079 -0.032 -27.715 1.00 95.06 106 LEU A C 1
ATOM 861 O O . LEU A 1 106 ? 25.634 0.360 -28.744 1.00 95.06 106 LEU A O 1
ATOM 865 N N . THR A 1 107 ? 25.632 0.108 -26.509 1.00 93.88 107 THR A N 1
ATOM 866 C CA . THR A 1 107 ? 26.956 0.701 -26.284 1.00 93.88 107 THR A CA 1
ATOM 867 C C . THR A 1 107 ? 28.063 -0.177 -26.866 1.00 93.88 107 THR A C 1
ATOM 869 O O . THR A 1 107 ? 28.978 0.343 -27.506 1.00 93.88 107 THR A O 1
ATOM 872 N N . ASP A 1 108 ? 27.965 -1.498 -26.712 1.00 95.75 108 ASP A N 1
ATOM 873 C CA . ASP A 1 108 ? 28.905 -2.461 -27.292 1.00 95.75 108 ASP A CA 1
ATOM 874 C C . ASP A 1 108 ? 28.878 -2.426 -28.830 1.00 95.75 108 ASP A C 1
ATOM 876 O O . ASP A 1 108 ? 29.933 -2.281 -29.455 1.00 95.75 108 ASP A O 1
ATOM 880 N N . LEU A 1 109 ? 27.690 -2.443 -29.449 1.00 94.56 109 LEU A N 1
ATOM 881 C CA . LEU A 1 109 ? 27.527 -2.313 -30.904 1.00 94.56 109 LEU A CA 1
ATOM 882 C C . LEU A 1 109 ? 28.164 -1.028 -31.438 1.00 94.56 109 LEU A C 1
ATOM 884 O O . LEU A 1 109 ? 28.886 -1.055 -32.439 1.00 94.56 109 LEU A O 1
ATOM 888 N N . HIS A 1 110 ? 27.930 0.093 -30.757 1.00 93.00 110 HIS A N 1
ATOM 889 C CA . HIS A 1 110 ? 28.536 1.364 -31.124 1.00 93.00 110 HIS A CA 1
ATOM 890 C C . HIS A 1 110 ? 30.064 1.345 -30.957 1.00 93.00 110 HIS A C 1
ATOM 892 O O . HIS A 1 110 ? 30.779 1.782 -31.857 1.00 93.00 110 HIS A O 1
ATOM 898 N N . SER A 1 111 ? 30.581 0.770 -29.864 1.00 93.88 111 SER A N 1
ATOM 899 C CA . SER A 1 111 ? 32.027 0.660 -29.612 1.00 93.88 111 SER A CA 1
ATOM 900 C C . SER A 1 111 ? 32.761 -0.174 -30.668 1.00 93.88 111 SER A C 1
ATOM 902 O O . SER A 1 111 ? 33.902 0.123 -31.019 1.00 93.88 111 SER A O 1
ATOM 904 N N . LYS A 1 112 ? 32.079 -1.177 -31.234 1.00 96.12 112 LYS A N 1
ATOM 905 C CA . LYS A 1 112 ? 32.567 -2.019 -32.335 1.00 96.12 112 LYS A CA 1
ATOM 906 C C . LYS A 1 112 ? 32.385 -1.372 -33.713 1.00 96.12 112 LYS A C 1
ATOM 908 O O . LYS A 1 112 ? 32.625 -2.032 -34.720 1.00 96.12 112 LYS A O 1
ATOM 913 N N . ALA A 1 113 ? 31.948 -0.110 -33.767 1.00 91.69 113 ALA A N 1
ATOM 914 C CA . ALA A 1 113 ? 31.607 0.618 -34.989 1.00 91.69 113 ALA A CA 1
ATOM 915 C C . ALA A 1 113 ? 30.561 -0.101 -35.868 1.00 91.69 113 ALA A C 1
ATOM 917 O O . ALA A 1 113 ? 30.502 0.111 -37.078 1.00 91.69 113 ALA A O 1
ATOM 918 N N . LEU A 1 114 ? 29.713 -0.941 -35.261 1.00 91.25 114 LEU A N 1
ATOM 919 C CA . LEU A 1 114 ? 28.630 -1.665 -35.938 1.00 91.25 114 LEU A CA 1
ATOM 920 C C . LEU A 1 114 ? 27.334 -0.845 -36.013 1.00 91.25 114 LEU A C 1
ATOM 922 O O . LEU A 1 114 ? 26.332 -1.317 -36.544 1.00 91.25 114 LEU A O 1
ATOM 926 N N . MET A 1 115 ? 27.344 0.377 -35.477 1.00 90.69 115 MET A N 1
ATOM 927 C CA . MET A 1 115 ? 26.211 1.293 -35.484 1.00 90.69 115 MET A CA 1
ATOM 928 C C . MET A 1 115 ? 26.675 2.734 -35.746 1.00 90.69 115 MET A C 1
ATOM 930 O O . MET A 1 115 ? 27.636 3.180 -35.110 1.00 90.69 115 MET A O 1
ATOM 934 N N . PRO A 1 116 ? 25.976 3.492 -36.613 1.00 93.19 116 PRO A N 1
ATOM 935 C CA . PRO A 1 116 ? 26.240 4.914 -36.810 1.00 93.19 116 PRO A CA 1
ATOM 936 C C . PRO A 1 116 ? 26.036 5.751 -35.537 1.00 93.19 116 PRO A C 1
ATOM 938 O O . PRO A 1 116 ? 25.072 5.559 -34.795 1.00 93.19 116 PRO A O 1
ATOM 941 N N . ASP A 1 117 ? 26.884 6.764 -35.334 1.00 92.94 117 ASP A N 1
ATOM 942 C CA . ASP A 1 117 ? 26.818 7.703 -34.200 1.00 92.94 117 ASP A CA 1
ATOM 943 C C . ASP A 1 117 ? 25.441 8.342 -33.985 1.00 92.94 117 ASP A C 1
ATOM 945 O O . ASP A 1 117 ? 25.019 8.556 -32.846 1.00 92.94 117 ASP A O 1
ATOM 949 N N . ALA A 1 118 ? 24.773 8.732 -35.073 1.00 94.06 118 ALA A N 1
ATOM 950 C CA . ALA A 1 118 ? 23.490 9.425 -35.004 1.00 94.06 118 ALA A CA 1
ATOM 951 C C . ALA A 1 118 ? 22.395 8.506 -34.445 1.00 94.06 118 ALA A C 1
ATOM 953 O O . ALA A 1 118 ? 21.663 8.903 -33.537 1.00 94.06 118 ALA A O 1
ATOM 954 N N . ASP A 1 119 ? 22.348 7.265 -34.932 1.00 93.38 119 ASP A N 1
ATOM 955 C CA . ASP A 1 119 ? 21.388 6.253 -34.495 1.00 93.38 119 ASP A CA 1
ATOM 956 C C . ASP A 1 119 ? 21.656 5.845 -33.046 1.00 93.38 119 ASP A C 1
ATOM 958 O O . ASP A 1 119 ? 20.731 5.829 -32.231 1.00 93.38 119 ASP A O 1
ATOM 962 N N . TYR A 1 120 ? 22.930 5.644 -32.690 1.00 95.69 120 TYR A N 1
ATOM 963 C CA . TYR A 1 120 ? 23.347 5.371 -31.316 1.00 95.69 120 TYR A CA 1
ATOM 964 C C . TYR A 1 120 ? 22.894 6.470 -30.349 1.00 95.69 120 TYR A C 1
ATOM 966 O O . TYR A 1 120 ? 22.266 6.189 -29.328 1.00 95.69 120 TYR A O 1
ATOM 974 N N . LYS A 1 121 ? 23.161 7.744 -30.669 1.00 95.94 121 LYS A N 1
ATOM 975 C CA . LYS A 1 121 ? 22.781 8.879 -29.810 1.00 95.94 121 LYS A CA 1
ATOM 976 C C . LYS A 1 121 ? 21.270 8.970 -29.610 1.00 95.94 121 LYS A C 1
ATOM 978 O O . LYS A 1 121 ? 20.837 9.309 -28.508 1.00 95.94 121 LYS A O 1
ATOM 983 N N . ASN A 1 122 ? 20.483 8.685 -30.644 1.00 96.50 122 ASN A N 1
ATOM 984 C CA . ASN A 1 1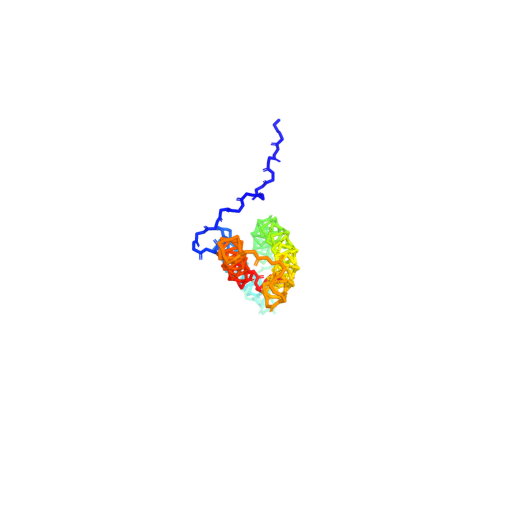22 ? 19.025 8.710 -30.557 1.00 96.50 122 ASN A CA 1
ATOM 985 C C . ASN A 1 122 ? 18.503 7.562 -29.685 1.00 96.50 122 ASN A C 1
ATOM 987 O O . ASN A 1 122 ? 17.827 7.822 -28.690 1.00 96.50 122 ASN A O 1
ATOM 991 N N . GLN A 1 123 ? 18.900 6.321 -29.977 1.00 96.88 123 GLN A N 1
ATOM 992 C CA . GLN A 1 123 ? 18.463 5.151 -29.208 1.00 96.88 123 GLN A CA 1
ATOM 993 C C . GLN A 1 123 ? 18.921 5.222 -27.746 1.00 96.88 123 GLN A C 1
ATOM 995 O O . GLN A 1 123 ? 18.143 4.945 -26.835 1.00 96.88 123 GLN A O 1
ATOM 1000 N N . LYS A 1 124 ? 20.149 5.693 -27.494 1.00 97.06 124 LYS A N 1
ATOM 1001 C CA . LYS A 1 124 ? 20.662 5.900 -26.136 1.00 97.06 124 LYS A CA 1
ATOM 1002 C C . LYS A 1 124 ? 19.796 6.879 -25.348 1.00 97.06 124 LYS A C 1
ATOM 1004 O O . LYS A 1 124 ? 19.467 6.610 -24.198 1.00 97.06 124 LYS A O 1
ATOM 1009 N N . ARG A 1 125 ? 19.409 8.007 -25.954 1.00 97.44 125 ARG A N 1
ATOM 1010 C CA . ARG A 1 125 ? 18.542 9.001 -25.299 1.00 97.44 125 ARG A CA 1
ATOM 1011 C C . ARG A 1 125 ? 17.178 8.417 -24.943 1.00 97.44 125 ARG A C 1
ATOM 1013 O O . ARG A 1 125 ? 16.673 8.707 -23.862 1.00 97.44 125 ARG A O 1
ATOM 1020 N N . GLU A 1 126 ? 16.598 7.607 -25.823 1.00 97.38 126 GLU A N 1
ATOM 1021 C CA . GLU A 1 126 ? 15.315 6.946 -25.569 1.00 97.38 126 GLU A CA 1
ATOM 1022 C C . GLU A 1 126 ? 15.407 5.926 -24.428 1.00 97.38 126 GLU A C 1
ATOM 1024 O O . GLU A 1 126 ? 14.551 5.921 -23.542 1.00 97.38 126 GLU A O 1
ATOM 1029 N N . LEU A 1 127 ? 16.451 5.093 -24.413 1.00 97.25 127 LEU A N 1
ATOM 1030 C CA . LEU A 1 127 ? 16.678 4.117 -23.343 1.00 97.25 127 LEU A CA 1
ATOM 1031 C C . LEU A 1 127 ? 16.970 4.807 -22.003 1.00 97.25 127 LEU A C 1
ATOM 1033 O O . LEU A 1 127 ? 16.356 4.457 -20.997 1.00 97.25 127 LEU A O 1
ATOM 1037 N N . ASP A 1 128 ? 17.817 5.841 -21.992 1.00 97.56 128 ASP A N 1
ATOM 1038 C CA . ASP A 1 128 ? 18.096 6.650 -20.797 1.00 97.56 128 ASP A CA 1
ATOM 1039 C C . ASP A 1 128 ? 16.817 7.307 -20.246 1.00 97.56 128 ASP A C 1
ATOM 1041 O O . ASP A 1 128 ? 16.636 7.397 -19.030 1.00 97.56 128 ASP A O 1
ATOM 1045 N N . ALA A 1 129 ? 15.924 7.785 -21.121 1.00 97.56 129 ALA A N 1
ATOM 1046 C CA . ALA A 1 129 ? 14.642 8.352 -20.710 1.00 97.56 129 ALA A CA 1
ATOM 1047 C C . ALA A 1 129 ? 13.736 7.284 -20.077 1.00 97.56 129 ALA A C 1
ATOM 1049 O O . ALA A 1 129 ? 13.232 7.492 -18.973 1.00 97.56 129 ALA A O 1
ATOM 1050 N N . LYS A 1 130 ? 13.607 6.112 -20.717 1.00 96.81 130 LYS A N 1
ATOM 1051 C CA . LYS A 1 130 ? 12.833 4.979 -20.183 1.00 96.81 130 LYS A CA 1
ATOM 1052 C C . LYS A 1 130 ? 13.338 4.530 -18.812 1.00 96.81 130 LYS A C 1
ATOM 1054 O O . LYS A 1 130 ? 12.530 4.329 -17.910 1.00 96.81 130 LYS A O 1
ATOM 1059 N N . LEU A 1 131 ? 14.656 4.419 -18.626 1.00 97.25 131 LEU A N 1
ATOM 1060 C CA . LEU A 1 131 ? 15.254 4.048 -17.338 1.00 97.25 131 LEU A CA 1
ATOM 1061 C C . LEU A 1 131 ? 14.851 5.021 -16.221 1.00 97.25 131 LEU A C 1
ATOM 1063 O O . LEU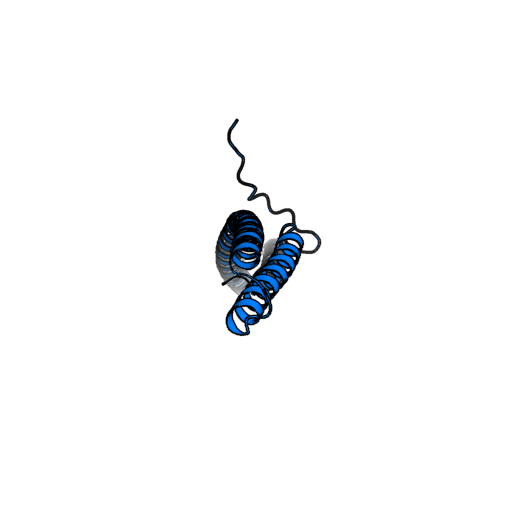 A 1 131 ? 14.399 4.582 -15.163 1.00 97.25 131 LEU A O 1
ATOM 1067 N N . ARG A 1 132 ? 14.928 6.334 -16.475 1.00 97.31 132 ARG A N 1
ATOM 1068 C CA . ARG A 1 132 ? 14.502 7.359 -15.503 1.00 97.31 132 ARG A CA 1
ATOM 1069 C C . ARG A 1 132 ? 13.010 7.284 -15.195 1.00 97.31 132 ARG A C 1
ATOM 1071 O O . ARG A 1 132 ? 12.606 7.519 -14.056 1.00 97.31 132 ARG A O 1
ATOM 1078 N N . ASP A 1 133 ? 12.187 6.991 -16.195 1.00 96.88 133 ASP A N 1
ATOM 1079 C CA . ASP A 1 133 ? 10.744 6.862 -16.003 1.00 96.88 133 ASP A CA 1
ATOM 1080 C C . ASP A 1 133 ? 10.401 5.633 -15.155 1.00 96.88 133 ASP A C 1
ATOM 1082 O O . ASP A 1 133 ? 9.573 5.739 -14.245 1.00 96.88 133 ASP A O 1
ATOM 1086 N N . PHE A 1 134 ? 11.091 4.505 -15.362 1.00 95.94 134 PHE A N 1
ATOM 1087 C CA . PHE A 1 134 ? 10.969 3.336 -14.489 1.00 95.94 134 PHE A CA 1
ATOM 1088 C C . PHE A 1 134 ? 11.393 3.644 -13.053 1.00 95.94 134 PHE A C 1
ATOM 1090 O O . PHE A 1 134 ? 10.672 3.289 -12.122 1.00 95.94 134 PHE A O 1
ATOM 1097 N N . GLU A 1 135 ? 12.508 4.345 -12.847 1.00 95.62 135 GLU A N 1
ATOM 1098 C CA . GLU A 1 135 ? 12.967 4.724 -11.504 1.00 95.62 135 GLU A CA 1
ATOM 1099 C C . GLU A 1 135 ? 11.938 5.576 -10.760 1.00 95.62 135 GLU A C 1
ATOM 1101 O O . GLU A 1 135 ? 11.541 5.230 -9.645 1.00 95.62 135 GLU A O 1
ATOM 1106 N N . LYS A 1 136 ? 11.416 6.626 -11.404 1.00 95.00 136 LYS A N 1
ATOM 1107 C CA . LYS A 1 136 ? 10.350 7.464 -10.831 1.00 95.00 136 LYS A CA 1
ATOM 1108 C C . LYS A 1 136 ? 9.086 6.657 -10.538 1.00 95.00 136 LYS A C 1
ATOM 1110 O O . LYS A 1 136 ? 8.431 6.856 -9.512 1.00 95.00 136 LYS A O 1
ATOM 1115 N N . ALA A 1 137 ? 8.714 5.755 -11.447 1.00 92.25 137 ALA A N 1
ATOM 1116 C CA . ALA A 1 137 ? 7.547 4.897 -11.296 1.00 92.25 137 ALA A CA 1
ATOM 1117 C C . ALA A 1 137 ? 7.687 3.945 -10.098 1.00 92.25 137 ALA A C 1
ATOM 1119 O O . ALA A 1 137 ? 6.715 3.772 -9.355 1.00 92.25 137 ALA A O 1
ATOM 1120 N N . ILE A 1 138 ? 8.872 3.361 -9.902 1.00 94.19 138 ILE A N 1
ATOM 1121 C CA . ILE A 1 138 ? 9.207 2.493 -8.769 1.00 94.19 138 ILE A CA 1
ATOM 1122 C C . ILE A 1 138 ? 9.190 3.297 -7.466 1.00 94.19 138 ILE A C 1
ATOM 1124 O O . ILE A 1 138 ? 8.521 2.897 -6.514 1.00 94.19 138 ILE A O 1
ATOM 1128 N N . GLU A 1 139 ? 9.862 4.449 -7.424 1.00 94.12 139 GLU A N 1
ATOM 1129 C CA . GLU A 1 139 ? 9.944 5.301 -6.232 1.00 94.12 139 GLU A CA 1
ATOM 1130 C C . GLU A 1 139 ? 8.554 5.738 -5.752 1.00 94.12 139 GLU A C 1
ATOM 1132 O O . GLU A 1 139 ? 8.210 5.576 -4.578 1.00 94.12 139 GLU A O 1
ATOM 1137 N N . LYS A 1 140 ? 7.692 6.191 -6.673 1.00 92.06 140 LYS A N 1
ATOM 1138 C CA . LYS A 1 140 ? 6.309 6.575 -6.354 1.00 92.06 140 LYS A CA 1
ATOM 1139 C C . LYS A 1 140 ? 5.526 5.433 -5.692 1.00 92.06 140 LYS A C 1
ATOM 1141 O O . LYS A 1 140 ? 4.738 5.664 -4.770 1.00 92.06 140 LYS A O 1
ATOM 1146 N N . ARG A 1 141 ? 5.728 4.198 -6.152 1.00 91.94 141 ARG A N 1
ATOM 1147 C CA . ARG A 1 141 ? 5.040 3.008 -5.628 1.00 91.94 141 ARG A CA 1
ATOM 1148 C C . ARG A 1 141 ? 5.611 2.563 -4.292 1.00 91.94 141 ARG A C 1
ATOM 1150 O O . ARG A 1 141 ? 4.828 2.258 -3.399 1.00 91.94 141 ARG A O 1
ATOM 1157 N N . LYS A 1 142 ? 6.936 2.616 -4.120 1.00 92.81 142 LYS A N 1
ATOM 1158 C CA . LYS A 1 142 ? 7.604 2.375 -2.830 1.00 92.81 142 LYS A CA 1
ATOM 1159 C C . LYS A 1 142 ? 7.098 3.348 -1.763 1.00 92.81 142 LYS A C 1
ATOM 1161 O O . LYS A 1 142 ? 6.644 2.903 -0.715 1.00 92.81 142 LYS A O 1
ATOM 1166 N N . LYS A 1 143 ? 7.002 4.640 -2.088 1.00 91.31 143 LYS A N 1
ATOM 1167 C CA . LYS A 1 143 ? 6.396 5.646 -1.201 1.00 91.31 143 LYS A CA 1
ATOM 1168 C C . LYS A 1 143 ? 4.936 5.333 -0.852 1.00 91.31 143 LYS A C 1
ATOM 1170 O O . LYS A 1 143 ? 4.506 5.520 0.279 1.00 91.31 143 LYS A O 1
ATOM 1175 N N . THR A 1 144 ? 4.158 4.832 -1.812 1.00 89.88 144 THR A N 1
ATOM 1176 C CA . THR A 1 144 ? 2.768 4.417 -1.549 1.00 89.88 144 THR A CA 1
ATOM 1177 C C . THR A 1 144 ? 2.712 3.197 -0.619 1.00 89.88 144 THR A C 1
ATOM 1179 O O . THR A 1 144 ? 1.872 3.147 0.277 1.00 89.88 144 THR A O 1
ATOM 1182 N N . LEU A 1 145 ? 3.630 2.236 -0.779 1.00 91.12 145 LEU A N 1
ATOM 1183 C CA . LEU A 1 145 ? 3.750 1.063 0.093 1.00 91.12 145 LEU A CA 1
ATOM 1184 C C . LEU A 1 145 ? 4.129 1.415 1.534 1.00 91.12 145 LEU A C 1
ATOM 1186 O O . LEU A 1 145 ? 3.653 0.749 2.450 1.00 91.12 145 LEU A O 1
ATOM 1190 N N . GLU A 1 146 ? 4.926 2.460 1.760 1.00 91.12 146 GLU A N 1
ATOM 1191 C CA . GLU A 1 146 ? 5.257 2.929 3.114 1.00 91.12 146 GLU A CA 1
ATOM 1192 C C . GLU A 1 146 ? 3.996 3.291 3.909 1.00 91.12 146 GLU A C 1
ATOM 1194 O O . GLU A 1 146 ? 3.873 2.916 5.078 1.00 91.12 146 GLU A O 1
ATOM 1199 N N . TYR A 1 147 ? 3.003 3.918 3.267 1.00 88.44 147 TYR A N 1
ATOM 1200 C CA . TYR A 1 147 ? 1.708 4.200 3.896 1.00 88.44 147 TYR A CA 1
ATOM 1201 C C . TYR A 1 147 ? 0.894 2.945 4.204 1.00 88.44 147 TYR A C 1
ATOM 1203 O O . TYR A 1 147 ? -0.012 3.019 5.019 1.00 88.44 147 TYR A O 1
ATOM 1211 N N . LEU A 1 148 ? 1.187 1.810 3.576 1.00 88.12 148 LEU A N 1
ATOM 1212 C CA . LEU A 1 148 ? 0.481 0.542 3.778 1.00 88.12 148 LEU A CA 1
ATOM 1213 C C . LEU A 1 148 ? 1.239 -0.402 4.725 1.00 88.12 148 LEU A C 1
ATOM 1215 O O . LEU A 1 148 ? 0.786 -1.517 4.981 1.00 88.12 148 LEU A O 1
ATOM 1219 N N . SER A 1 149 ? 2.394 0.022 5.247 1.00 84.44 149 SER A N 1
ATOM 1220 C CA . SER A 1 149 ? 3.287 -0.812 6.065 1.00 84.44 149 SER A CA 1
ATOM 1221 C C . SER A 1 149 ? 2.683 -1.244 7.405 1.00 84.44 149 SER A C 1
ATOM 1223 O O . SER A 1 149 ? 3.022 -2.314 7.903 1.00 84.44 149 SER A O 1
ATOM 1225 N N . PHE A 1 150 ? 1.758 -0.457 7.962 1.00 78.31 150 PHE A N 1
ATOM 1226 C CA . PHE A 1 150 ? 1.080 -0.767 9.224 1.00 78.31 150 PHE A CA 1
ATOM 1227 C C . PHE A 1 150 ? 0.005 -1.859 9.089 1.00 78.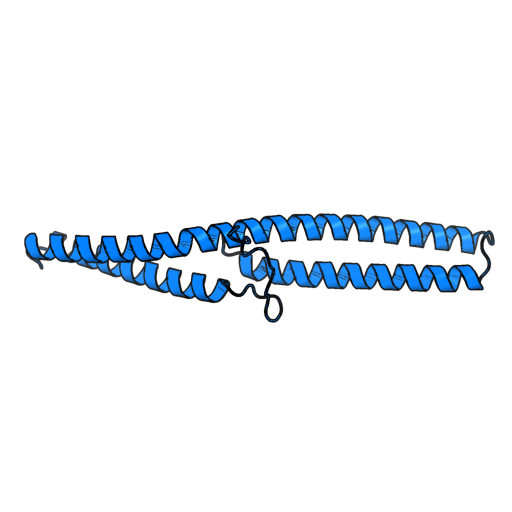31 150 PHE A C 1
ATOM 1229 O O . PHE A 1 150 ? -0.507 -2.344 10.095 1.00 78.31 150 PHE A O 1
ATOM 1236 N N . ILE A 1 151 ? -0.340 -2.246 7.858 1.00 76.12 151 ILE A N 1
ATOM 1237 C CA . ILE A 1 151 ? -1.380 -3.231 7.564 1.00 76.12 151 ILE A CA 1
ATOM 1238 C C . ILE A 1 151 ? -0.713 -4.602 7.429 1.00 76.12 151 ILE A C 1
ATOM 1240 O O . ILE A 1 151 ? 0.052 -4.850 6.482 1.00 76.12 151 ILE A O 1
ATOM 1244 N N . GLN A 1 152 ? -0.987 -5.452 8.426 1.00 58.00 152 GLN A N 1
ATOM 1245 C CA . GLN A 1 152 ? -0.518 -6.836 8.544 1.00 58.00 152 GLN A CA 1
ATOM 1246 C C . GLN A 1 152 ? -1.348 -7.791 7.674 1.00 58.00 152 GLN A C 1
ATOM 1248 O O . GLN A 1 152 ? -2.608 -7.708 7.661 1.00 58.00 152 GLN A O 1
#

Radius of gyration: 26.98 Å; Cα contacts (8 Å, |Δi|>4): 95; chains: 1; bounding box: 61×20×79 Å